Protein AF-A0A535LFY9-F1 (afdb_monomer)

Foldseek 3Di:
DLVPDDLDPVCLLVVLVVCCVVQLERDPVNLVVNCVVNVDDSVVSCVSLVVDPSHDHDHDDPPDDDPPPPPPPDDPVRVQDDDPDRPDDPPDD

Structure (mmCIF, N/CA/C/O backbone):
data_AF-A0A535LFY9-F1
#
_entry.id   AF-A0A535LFY9-F1
#
loop_
_atom_site.group_PDB
_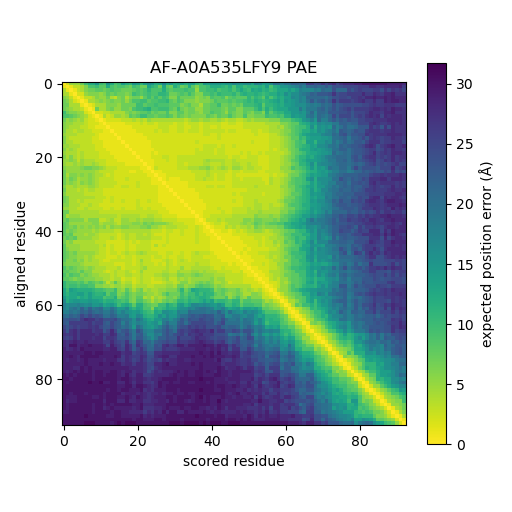atom_site.id
_atom_site.type_symbol
_atom_site.label_atom_id
_atom_site.label_alt_id
_atom_site.label_comp_id
_atom_site.label_asym_id
_atom_site.label_entity_id
_atom_site.label_seq_id
_atom_site.pdbx_PDB_ins_code
_atom_site.Cartn_x
_atom_site.Cartn_y
_atom_site.Cartn_z
_atom_site.occupancy
_atom_site.B_iso_or_equiv
_atom_site.auth_seq_id
_atom_site.auth_comp_id
_atom_site.auth_asym_id
_atom_site.auth_atom_id
_atom_site.pdbx_PDB_model_num
ATOM 1 N N . MET A 1 1 ? -9.169 -13.393 2.711 1.00 60.56 1 MET A N 1
ATOM 2 C CA . MET A 1 1 ? -7.895 -12.920 3.302 1.00 60.56 1 MET A CA 1
ATOM 3 C C . MET A 1 1 ? -8.082 -11.647 4.118 1.00 60.56 1 MET A C 1
ATOM 5 O O . MET A 1 1 ? -7.693 -11.653 5.265 1.00 60.56 1 MET A O 1
ATOM 9 N N . LEU A 1 2 ? -8.695 -10.575 3.604 1.00 63.88 2 LEU A N 1
ATOM 10 C CA . LEU A 1 2 ? -8.915 -9.353 4.405 1.00 63.88 2 LEU A CA 1
ATOM 11 C C . LEU A 1 2 ? -9.851 -9.551 5.616 1.00 63.88 2 LEU A C 1
ATOM 13 O O . LEU A 1 2 ? -9.678 -8.893 6.631 1.00 63.88 2 LEU A O 1
ATOM 17 N N . GLU A 1 3 ? -10.798 -10.485 5.523 1.00 69.25 3 GLU A N 1
ATOM 18 C CA . GLU A 1 3 ? -11.774 -10.803 6.582 1.00 69.25 3 GLU A CA 1
ATOM 19 C C . GLU A 1 3 ? -11.183 -11.615 7.745 1.00 69.25 3 GLU A C 1
ATOM 21 O O . GLU A 1 3 ? -11.768 -11.667 8.819 1.00 69.25 3 GLU A O 1
ATOM 26 N N . THR A 1 4 ? -10.020 -12.244 7.546 1.00 75.31 4 THR A N 1
ATOM 27 C CA . THR A 1 4 ? -9.331 -13.036 8.579 1.00 75.31 4 THR A CA 1
ATOM 28 C C . THR A 1 4 ? -8.310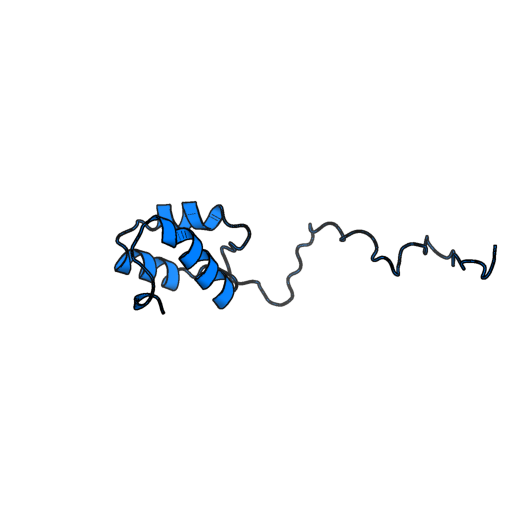 -12.216 9.367 1.00 75.31 4 THR A C 1
ATOM 30 O O . THR A 1 4 ? -7.658 -12.756 10.254 1.00 75.31 4 THR A O 1
ATOM 33 N N . TRP A 1 5 ? -8.129 -10.936 9.030 1.00 73.62 5 TRP A N 1
ATOM 34 C CA . TRP A 1 5 ? -7.195 -10.046 9.715 1.00 73.62 5 TRP A CA 1
ATOM 35 C C . TRP A 1 5 ? -7.900 -9.243 10.805 1.00 73.62 5 TRP A C 1
ATOM 37 O O . TRP A 1 5 ? -8.986 -8.695 10.591 1.00 73.62 5 TRP A O 1
ATOM 47 N N . SER A 1 6 ? -7.236 -9.147 11.958 1.00 74.94 6 SER A N 1
ATOM 48 C CA . SER A 1 6 ? -7.648 -8.298 13.078 1.00 74.94 6 SER A CA 1
ATOM 49 C C . SER A 1 6 ? -7.852 -6.858 12.612 1.00 74.94 6 SER A C 1
ATOM 51 O O . SER A 1 6 ? -7.081 -6.359 11.789 1.00 74.94 6 SER A O 1
ATOM 53 N N . GLN A 1 7 ? -8.905 -6.214 13.122 1.00 76.69 7 GLN A N 1
ATOM 54 C CA . GLN A 1 7 ? -9.292 -4.836 12.803 1.00 76.69 7 GLN A CA 1
ATOM 55 C C . GLN A 1 7 ? -8.558 -3.793 13.657 1.00 76.69 7 GLN A C 1
ATOM 57 O O . GLN A 1 7 ? -8.762 -2.598 13.461 1.00 76.69 7 GLN A O 1
ATOM 62 N N . GLU A 1 8 ? -7.686 -4.221 14.571 1.00 77.00 8 GLU A N 1
ATOM 63 C CA . GLU A 1 8 ? -6.911 -3.308 15.405 1.00 77.00 8 GLU A CA 1
ATOM 64 C C . GLU A 1 8 ? -5.999 -2.406 14.562 1.00 77.00 8 GLU A C 1
ATOM 66 O O . GLU A 1 8 ? -5.446 -2.814 13.535 1.00 77.00 8 GLU A O 1
ATOM 71 N N . ALA A 1 9 ? -5.840 -1.154 14.999 1.00 72.25 9 ALA A N 1
ATOM 72 C CA . ALA A 1 9 ? -5.059 -0.150 14.277 1.00 72.25 9 ALA A CA 1
ATOM 73 C C . ALA A 1 9 ? -3.574 -0.540 14.149 1.00 72.25 9 ALA A C 1
ATOM 75 O O . ALA A 1 9 ? -2.948 -0.250 13.129 1.00 72.25 9 ALA A O 1
ATOM 76 N N . GLY A 1 10 ? -3.028 -1.240 15.151 1.00 81.00 10 GLY A N 1
ATOM 77 C CA . GLY A 1 10 ? -1.639 -1.709 15.160 1.00 81.00 10 GLY A CA 1
ATOM 78 C C . GLY A 1 10 ? -1.320 -2.755 14.088 1.00 81.00 10 GLY A C 1
ATOM 79 O O . GLY A 1 10 ? -0.165 -2.879 13.690 1.00 81.00 10 GLY A O 1
ATOM 80 N N . ASP A 1 11 ? -2.335 -3.443 13.558 1.00 85.56 11 ASP A N 1
ATOM 81 C CA . ASP A 1 11 ? -2.161 -4.500 12.556 1.00 85.56 11 ASP A CA 1
ATOM 82 C C . ASP A 1 11 ? -2.181 -3.978 11.113 1.00 85.56 11 ASP A C 1
ATOM 84 O O . ASP A 1 11 ? -1.911 -4.725 10.169 1.00 85.56 11 ASP A O 1
ATOM 88 N N . LEU A 1 12 ? -2.498 -2.694 10.909 1.00 86.00 12 LEU A N 1
ATOM 89 C CA . LEU A 1 12 ? -2.583 -2.097 9.578 1.00 86.00 12 LEU A CA 1
ATOM 90 C C . LEU A 1 12 ? -1.239 -2.124 8.819 1.00 86.00 12 LEU A C 1
ATOM 92 O O . LEU A 1 12 ? -1.253 -2.551 7.663 1.00 86.00 12 LEU A O 1
ATOM 96 N N . PRO A 1 13 ? -0.082 -1.757 9.411 1.00 88.06 13 PRO A N 1
ATOM 97 C CA . PRO A 1 13 ? 1.204 -1.856 8.718 1.00 88.06 13 PRO A CA 1
ATOM 98 C C . PRO A 1 13 ? 1.523 -3.291 8.281 1.00 88.06 13 PRO A C 1
ATOM 100 O O . PRO A 1 13 ? 1.922 -3.513 7.140 1.00 88.06 13 PRO A O 1
ATOM 103 N N . ALA A 1 14 ? 1.268 -4.274 9.150 1.00 89.44 14 ALA A N 1
ATOM 104 C CA . ALA A 1 14 ? 1.506 -5.685 8.853 1.00 89.44 14 ALA A CA 1
ATOM 105 C C . ALA A 1 14 ? 0.584 -6.208 7.738 1.00 89.44 14 ALA A C 1
ATOM 107 O O . ALA A 1 14 ? 1.028 -6.959 6.868 1.00 89.44 14 ALA A O 1
ATOM 108 N N . LEU A 1 15 ? -0.683 -5.776 7.714 1.00 89.19 15 LEU A N 1
ATOM 109 C CA . LEU A 1 15 ? -1.604 -6.094 6.622 1.00 89.19 15 LEU A CA 1
ATOM 110 C C . LEU A 1 15 ? -1.108 -5.506 5.296 1.00 89.19 15 LEU A C 1
ATOM 112 O O . LEU A 1 15 ? -1.144 -6.187 4.271 1.00 89.19 15 LEU A O 1
ATOM 116 N N . LEU A 1 16 ? -0.672 -4.245 5.302 1.00 89.06 16 LEU A N 1
ATOM 117 C CA . LEU A 1 16 ? -0.172 -3.580 4.100 1.00 89.06 16 LEU A CA 1
ATOM 118 C C . LEU A 1 16 ? 1.086 -4.274 3.576 1.00 89.06 16 LEU A C 1
ATOM 120 O O . LEU A 1 16 ? 1.167 -4.537 2.377 1.00 89.06 16 LEU A O 1
ATOM 124 N N . ASP A 1 17 ? 2.008 -4.650 4.461 1.00 89.38 17 ASP A N 1
ATOM 125 C CA . ASP A 1 17 ? 3.184 -5.442 4.099 1.00 89.38 17 ASP A CA 1
ATOM 126 C C . ASP A 1 17 ? 2.797 -6.791 3.487 1.00 89.38 17 ASP A C 1
ATOM 128 O O . ASP A 1 17 ? 3.324 -7.148 2.436 1.00 89.38 17 ASP A O 1
ATOM 132 N N . ALA A 1 18 ? 1.827 -7.505 4.065 1.00 89.81 18 ALA A N 1
ATOM 133 C CA . ALA A 1 18 ? 1.350 -8.774 3.518 1.00 89.81 18 ALA A CA 1
ATOM 134 C C . ALA A 1 18 ? 0.710 -8.614 2.125 1.00 89.81 18 ALA A C 1
ATOM 136 O O . ALA A 1 18 ? 0.912 -9.447 1.241 1.00 89.81 18 ALA A O 1
ATOM 137 N N . VAL A 1 19 ? -0.043 -7.533 1.894 1.00 89.19 19 VAL A N 1
ATOM 138 C CA . VAL A 1 19 ? -0.598 -7.217 0.568 1.00 89.19 19 VAL A CA 1
ATOM 139 C C . VAL A 1 19 ? 0.527 -6.926 -0.428 1.00 89.19 19 VAL A C 1
ATOM 141 O O . VAL A 1 19 ? 0.501 -7.437 -1.548 1.00 89.19 19 VAL A O 1
ATOM 144 N N . MET A 1 20 ? 1.535 -6.154 -0.028 1.00 89.31 20 MET A N 1
ATOM 145 C CA . MET A 1 20 ? 2.681 -5.837 -0.881 1.00 89.31 20 MET A CA 1
ATOM 146 C C . MET A 1 20 ? 3.569 -7.054 -1.156 1.00 89.31 20 MET A C 1
ATOM 148 O O . MET A 1 20 ? 4.119 -7.145 -2.250 1.00 89.31 20 MET A O 1
ATOM 152 N N . ASP A 1 21 ? 3.656 -8.017 -0.238 1.00 89.06 21 ASP A N 1
ATOM 153 C CA . ASP A 1 21 ? 4.350 -9.289 -0.466 1.00 89.06 21 ASP A CA 1
ATOM 154 C C . ASP A 1 21 ? 3.629 -10.151 -1.521 1.00 89.06 21 ASP A C 1
ATOM 156 O O . ASP A 1 21 ? 4.282 -10.812 -2.326 1.00 89.06 21 ASP A O 1
ATOM 160 N N . ILE A 1 22 ? 2.291 -10.110 -1.572 1.00 88.56 22 ILE A N 1
ATOM 161 C CA . ILE A 1 22 ? 1.493 -10.862 -2.558 1.00 88.56 22 ILE A CA 1
ATOM 162 C C . ILE A 1 22 ? 1.571 -10.229 -3.946 1.00 88.56 22 ILE A C 1
ATOM 164 O O . ILE A 1 22 ? 1.784 -10.921 -4.941 1.00 88.56 22 ILE A O 1
ATOM 168 N N . TYR A 1 23 ? 1.348 -8.918 -4.029 1.00 85.69 23 TYR A N 1
ATOM 169 C CA . TYR A 1 23 ? 1.230 -8.232 -5.317 1.00 85.69 23 TYR A CA 1
ATOM 170 C C . TYR A 1 23 ? 2.565 -7.670 -5.819 1.00 85.69 23 TYR A C 1
ATOM 172 O O . TYR A 1 23 ? 2.685 -7.341 -6.996 1.00 85.69 23 TYR A O 1
ATOM 180 N N . GLY A 1 24 ? 3.571 -7.541 -4.952 1.00 86.06 24 GLY A N 1
ATOM 181 C CA . GLY A 1 24 ? 4.845 -6.876 -5.240 1.00 86.06 24 GLY A CA 1
ATOM 182 C C . GLY A 1 24 ? 4.770 -5.342 -5.263 1.00 86.06 24 GLY A C 1
ATOM 183 O O . GLY A 1 24 ? 5.777 -4.693 -5.549 1.00 86.06 24 GLY A O 1
ATOM 184 N N . TYR A 1 25 ? 3.588 -4.774 -5.008 1.00 89.19 25 TYR A N 1
ATOM 185 C CA . TYR A 1 25 ? 3.259 -3.346 -4.919 1.00 89.19 25 TYR A CA 1
ATOM 186 C C . TYR A 1 25 ? 1.938 -3.190 -4.141 1.00 89.19 25 TYR A C 1
ATOM 188 O O . TYR A 1 25 ? 1.342 -4.200 -3.766 1.00 89.19 25 TYR A O 1
ATOM 196 N N . LEU A 1 26 ? 1.457 -1.963 -3.903 1.00 89.31 26 LEU A N 1
ATOM 197 C CA . LEU A 1 26 ? 0.134 -1.729 -3.302 1.00 89.31 26 LEU A CA 1
ATOM 198 C C . LEU A 1 26 ? -0.902 -1.341 -4.379 1.00 89.31 26 LEU A C 1
ATOM 200 O O . LEU A 1 26 ? -0.907 -0.192 -4.827 1.00 89.31 26 LEU A O 1
ATOM 204 N N . PRO A 1 27 ? -1.809 -2.245 -4.801 1.00 88.31 27 PRO A N 1
ATOM 205 C CA . PRO A 1 27 ? -2.818 -1.919 -5.803 1.00 88.31 27 PRO A CA 1
ATOM 206 C C . PRO A 1 27 ? -3.892 -0.978 -5.252 1.00 88.31 27 PRO A C 1
ATOM 208 O O . PRO A 1 27 ? -4.443 -1.211 -4.175 1.00 88.31 27 PRO A O 1
ATOM 211 N N . LEU A 1 28 ? -4.299 0.021 -6.043 1.00 88.62 28 LEU A N 1
ATOM 212 C CA . LEU A 1 28 ? -5.402 0.921 -5.682 1.00 88.62 28 LEU A CA 1
ATOM 213 C C . LEU A 1 28 ? -6.721 0.183 -5.355 1.00 88.62 28 LEU A C 1
ATOM 215 O O . LEU A 1 28 ? -7.376 0.569 -4.386 1.00 88.62 28 LEU A O 1
ATOM 219 N N . PRO A 1 29 ? -7.133 -0.880 -6.083 1.00 89.69 29 PRO A N 1
ATOM 220 C CA . PRO A 1 29 ? -8.322 -1.652 -5.712 1.00 89.69 29 PRO A CA 1
ATOM 221 C C . PRO A 1 29 ? -8.202 -2.310 -4.331 1.00 89.69 29 PRO A C 1
ATOM 223 O O . PRO A 1 29 ? -9.174 -2.334 -3.579 1.00 89.69 29 PRO A O 1
ATOM 226 N N . ALA A 1 30 ? -7.008 -2.798 -3.976 1.00 88.50 30 ALA A N 1
ATOM 227 C CA . ALA A 1 30 ? -6.751 -3.398 -2.671 1.00 88.50 30 ALA A CA 1
ATOM 228 C C . ALA A 1 30 ? -6.799 -2.337 -1.563 1.00 88.50 30 ALA A C 1
ATOM 230 O O . ALA A 1 30 ? -7.492 -2.534 -0.568 1.00 88.50 30 ALA A O 1
ATOM 231 N N . ALA A 1 31 ? -6.165 -1.178 -1.774 1.00 88.56 31 ALA A N 1
ATOM 232 C CA . ALA A 1 31 ? -6.231 -0.049 -0.848 1.00 88.56 31 ALA A CA 1
ATOM 233 C C . ALA A 1 31 ? -7.682 0.397 -0.597 1.00 88.56 31 ALA A C 1
ATOM 235 O O . ALA A 1 31 ? -8.105 0.495 0.551 1.00 88.56 31 ALA A O 1
ATOM 236 N N . LYS A 1 32 ? -8.491 0.561 -1.654 1.00 90.06 32 LYS A N 1
ATOM 237 C CA . LYS A 1 32 ? -9.922 0.897 -1.529 1.00 90.06 32 LYS A CA 1
ATOM 238 C C . LYS A 1 32 ? -10.701 -0.141 -0.724 1.00 90.06 32 LYS A C 1
ATOM 240 O O . LYS A 1 32 ? -11.580 0.221 0.053 1.00 90.06 32 LYS A O 1
ATOM 245 N N . ARG A 1 33 ? -10.391 -1.430 -0.889 1.00 88.94 33 ARG A N 1
ATOM 246 C CA . ARG A 1 33 ? -11.049 -2.489 -0.118 1.00 88.94 33 ARG A CA 1
ATOM 247 C C . ARG A 1 33 ? -10.665 -2.438 1.363 1.00 88.94 33 ARG A C 1
ATOM 249 O O . ARG A 1 33 ? -11.526 -2.666 2.204 1.00 88.94 33 ARG A O 1
ATOM 256 N N . ILE A 1 34 ? -9.415 -2.100 1.679 1.00 87.94 34 ILE A N 1
ATOM 257 C CA . ILE A 1 34 ? -8.955 -1.907 3.063 1.00 87.94 34 ILE A CA 1
ATOM 258 C C . ILE A 1 34 ? -9.672 -0.714 3.706 1.00 87.94 34 ILE A C 1
ATOM 260 O O . ILE A 1 34 ? -10.176 -0.865 4.814 1.00 87.94 34 ILE A O 1
ATOM 264 N N . VAL A 1 35 ? -9.808 0.414 2.993 1.00 90.12 35 VAL A N 1
ATOM 265 C CA . VAL A 1 35 ? -10.600 1.579 3.445 1.00 90.12 35 VAL A CA 1
ATOM 266 C C . VAL A 1 35 ? -12.028 1.168 3.800 1.00 90.12 35 VAL A C 1
ATOM 268 O O . VAL A 1 35 ? -12.507 1.468 4.886 1.00 90.12 35 VAL A O 1
ATOM 271 N N . GLN A 1 36 ? -12.699 0.430 2.909 1.00 87.94 36 GLN A N 1
ATOM 272 C CA . GLN A 1 36 ? -14.088 0.007 3.118 1.00 87.94 36 GLN A CA 1
ATOM 273 C C . GLN A 1 36 ? -14.275 -0.901 4.335 1.00 87.94 36 GLN A C 1
ATOM 275 O O . GLN A 1 36 ? -15.313 -0.834 4.983 1.00 87.94 36 GLN A O 1
ATOM 280 N N . ILE A 1 37 ? -13.310 -1.781 4.608 1.00 86.12 37 ILE A N 1
ATOM 281 C CA . ILE A 1 37 ? -13.419 -2.764 5.693 1.00 86.12 37 ILE A CA 1
ATOM 282 C C . ILE A 1 37 ? -13.024 -2.139 7.032 1.00 86.12 37 ILE A C 1
ATOM 284 O O . ILE A 1 37 ? -13.691 -2.385 8.030 1.00 86.12 37 ILE A O 1
ATOM 288 N N . ARG A 1 38 ? -11.955 -1.335 7.052 1.00 82.62 38 ARG A N 1
ATOM 289 C CA . ARG A 1 38 ? -11.384 -0.794 8.292 1.00 82.62 38 ARG A CA 1
ATOM 290 C C . ARG A 1 38 ? -11.904 0.589 8.677 1.00 82.62 38 ARG A C 1
ATOM 292 O O . ARG A 1 38 ? -11.666 1.020 9.797 1.00 82.62 38 ARG A O 1
ATOM 299 N N . GLY A 1 39 ? -12.555 1.301 7.757 1.00 83.75 39 GLY A N 1
ATOM 300 C CA . GLY A 1 39 ? -12.993 2.682 7.982 1.00 83.75 39 GLY A CA 1
ATOM 301 C C . GLY A 1 39 ? -11.837 3.680 8.116 1.00 83.75 39 GLY A C 1
ATOM 302 O O . GLY A 1 39 ? -11.992 4.696 8.781 1.00 83.75 39 GLY A O 1
ATOM 303 N N . VAL A 1 40 ? -10.679 3.377 7.522 1.00 84.94 40 VAL A N 1
ATOM 304 C CA . VAL A 1 40 ? -9.481 4.235 7.539 1.00 84.94 40 VAL A CA 1
ATOM 305 C C . VAL A 1 40 ? -9.403 5.014 6.234 1.00 84.94 40 VAL A C 1
ATOM 307 O O . VAL A 1 40 ? -9.696 4.450 5.181 1.00 84.94 40 VAL A O 1
ATOM 310 N N . ASP A 1 41 ? -8.976 6.273 6.277 1.00 89.31 41 ASP A N 1
ATOM 311 C CA . ASP A 1 41 ? -8.875 7.095 5.077 1.00 89.31 41 ASP A CA 1
ATOM 312 C C . ASP A 1 41 ? -7.774 6.614 4.126 1.00 89.31 41 ASP A C 1
ATOM 314 O O . ASP A 1 41 ? -6.735 6.069 4.510 1.00 89.31 41 ASP A O 1
ATOM 318 N N . LEU A 1 42 ? -7.991 6.855 2.831 1.00 88.25 42 LEU A N 1
ATOM 319 C CA . LEU A 1 42 ? -7.038 6.467 1.791 1.00 88.25 42 LEU A CA 1
ATOM 320 C C . LEU A 1 42 ? -5.671 7.146 2.003 1.00 88.25 42 LEU A C 1
ATOM 322 O O . LEU A 1 42 ? -4.633 6.530 1.764 1.00 88.25 42 LEU A O 1
ATOM 326 N N . SER A 1 43 ? -5.678 8.398 2.474 1.00 88.50 43 SER A N 1
ATOM 327 C CA . SER A 1 43 ? -4.472 9.170 2.791 1.00 88.50 43 SER A CA 1
ATOM 328 C C . SER A 1 43 ? -3.641 8.514 3.889 1.00 88.50 43 SER A C 1
ATOM 330 O O . SER A 1 43 ? -2.424 8.431 3.746 1.00 88.50 43 SER A O 1
ATOM 332 N N . ASP A 1 44 ? -4.281 7.981 4.930 1.00 88.00 44 ASP A N 1
ATOM 333 C CA . ASP A 1 44 ? -3.590 7.307 6.031 1.00 88.00 44 ASP A CA 1
ATOM 334 C C . ASP A 1 44 ? -2.976 5.988 5.565 1.00 88.00 44 ASP A C 1
ATOM 336 O O . ASP A 1 44 ? -1.829 5.685 5.890 1.00 88.00 44 ASP A O 1
ATOM 340 N N . ILE A 1 45 ? -3.693 5.233 4.724 1.00 89.69 45 ILE A N 1
ATOM 341 C CA . ILE A 1 45 ? -3.159 4.007 4.120 1.00 89.69 45 ILE A CA 1
ATOM 342 C C . ILE A 1 45 ? -1.886 4.301 3.327 1.00 89.69 45 ILE A C 1
ATOM 344 O O . ILE A 1 45 ? -0.886 3.608 3.506 1.00 89.69 45 ILE A O 1
ATOM 348 N N . PHE A 1 46 ? -1.898 5.316 2.460 1.00 88.06 46 PHE A N 1
ATOM 349 C CA . PHE A 1 46 ? -0.707 5.680 1.691 1.00 88.06 46 PHE A CA 1
ATOM 350 C C . PHE A 1 46 ? 0.383 6.312 2.566 1.00 88.06 46 PHE A C 1
ATOM 352 O O . PHE A 1 46 ? 1.564 6.057 2.331 1.00 88.06 46 PHE A O 1
ATOM 359 N N . GLY A 1 47 ? 0.019 7.063 3.606 1.00 88.56 47 GLY A N 1
ATOM 360 C CA . GLY A 1 47 ? 0.964 7.606 4.581 1.00 88.56 47 GLY A CA 1
ATOM 361 C C . GLY A 1 47 ? 1.725 6.506 5.320 1.00 88.56 47 GLY A C 1
ATOM 362 O O . GLY A 1 47 ? 2.943 6.571 5.428 1.00 88.56 47 GLY A O 1
ATOM 363 N N . ILE A 1 48 ? 1.033 5.448 5.746 1.00 87.50 48 ILE A N 1
ATOM 364 C CA . ILE A 1 48 ? 1.644 4.296 6.422 1.00 87.50 48 ILE A CA 1
ATOM 365 C C . ILE A 1 48 ? 2.417 3.433 5.426 1.00 87.50 48 ILE A C 1
ATOM 367 O O . ILE A 1 48 ? 3.558 3.054 5.684 1.00 87.50 48 ILE A O 1
ATOM 371 N N . ALA A 1 49 ? 1.824 3.135 4.268 1.00 87.31 49 ALA A N 1
ATOM 372 C CA . ALA A 1 49 ? 2.454 2.280 3.271 1.00 87.31 49 ALA A CA 1
ATOM 373 C C . ALA A 1 49 ? 3.777 2.876 2.775 1.00 87.31 49 ALA A C 1
ATOM 375 O O . ALA A 1 49 ? 4.761 2.154 2.685 1.00 87.31 49 ALA A O 1
ATOM 376 N N . THR A 1 50 ? 3.843 4.187 2.523 1.00 87.12 50 THR A N 1
ATOM 377 C CA . THR A 1 50 ? 5.070 4.848 2.036 1.00 87.12 50 THR A CA 1
ATOM 378 C C . THR A 1 50 ? 6.231 4.817 3.036 1.00 87.12 50 THR A C 1
ATOM 380 O O . THR A 1 50 ? 7.379 4.956 2.616 1.00 87.12 50 THR A O 1
ATOM 383 N N . MET A 1 51 ? 5.969 4.580 4.327 1.00 86.88 51 MET A N 1
ATOM 384 C CA . MET A 1 51 ? 7.014 4.356 5.332 1.00 86.88 51 MET A CA 1
ATOM 385 C C . MET A 1 51 ? 7.609 2.941 5.274 1.00 86.88 51 MET A C 1
ATOM 387 O O . MET A 1 51 ? 8.703 2.719 5.794 1.00 86.88 51 MET A O 1
ATOM 391 N N . SER A 1 52 ? 6.926 1.978 4.643 1.00 84.25 52 SER A N 1
ATOM 392 C CA . SER A 1 52 ? 7.441 0.617 4.478 1.00 84.25 52 SER A CA 1
ATOM 393 C C . SER A 1 52 ? 8.480 0.558 3.350 1.00 84.25 52 SER A C 1
ATOM 395 O O . SER A 1 52 ? 8.216 1.018 2.236 1.00 84.25 52 SER A O 1
ATOM 397 N N . PRO A 1 53 ? 9.640 -0.097 3.559 1.00 82.62 53 PRO A N 1
ATOM 398 C CA . PRO A 1 53 ? 10.639 -0.291 2.506 1.00 82.62 53 PRO A CA 1
ATOM 399 C C . PRO A 1 53 ? 10.142 -1.197 1.368 1.00 82.62 53 PRO A C 1
ATOM 401 O O . PRO A 1 53 ? 10.769 -1.264 0.309 1.00 82.62 53 PRO A O 1
ATOM 404 N N . LYS A 1 54 ? 9.031 -1.915 1.578 1.00 82.31 54 LYS A N 1
ATOM 405 C CA . LYS A 1 54 ? 8.405 -2.788 0.578 1.00 82.31 54 LYS A CA 1
ATOM 406 C C . LYS A 1 54 ? 7.474 -2.035 -0.368 1.00 82.31 54 LYS A C 1
ATOM 408 O O . LYS A 1 54 ? 7.064 -2.594 -1.387 1.00 82.31 54 LYS A O 1
ATOM 413 N N . PHE A 1 55 ? 7.143 -0.785 -0.054 1.00 85.31 55 PHE A N 1
ATOM 414 C CA . PHE A 1 55 ? 6.185 -0.028 -0.836 1.00 85.31 55 PHE A CA 1
ATOM 415 C C . PHE A 1 55 ? 6.687 0.299 -2.232 1.00 85.31 55 PHE A C 1
ATOM 417 O O . PHE A 1 55 ? 7.772 0.842 -2.439 1.00 85.31 55 PHE A O 1
ATOM 424 N N . LYS A 1 56 ? 5.831 -0.016 -3.205 1.00 81.62 56 LYS A N 1
ATOM 425 C CA . LYS A 1 56 ? 5.975 0.392 -4.597 1.00 81.62 56 LYS A CA 1
ATOM 426 C C . LYS A 1 56 ? 4.634 0.965 -5.062 1.00 81.62 56 LYS A C 1
ATOM 428 O O . LYS A 1 56 ? 3.612 0.296 -4.896 1.00 81.62 56 LYS A O 1
ATOM 433 N N . PRO A 1 57 ? 4.615 2.179 -5.638 1.00 70.94 57 PRO A N 1
ATOM 434 C CA . PRO A 1 57 ? 3.377 2.839 -6.056 1.00 70.94 57 PRO A CA 1
ATOM 435 C C . PRO A 1 57 ? 2.770 2.230 -7.326 1.00 70.94 57 PRO A C 1
ATOM 437 O O . PRO A 1 57 ? 1.583 2.390 -7.592 1.00 70.94 57 PRO A O 1
ATOM 440 N N . ALA A 1 58 ? 3.580 1.528 -8.114 1.00 74.50 58 ALA A N 1
ATOM 441 C CA . ALA A 1 58 ? 3.186 0.894 -9.359 1.00 74.50 58 ALA A CA 1
ATOM 442 C C . ALA A 1 58 ? 3.785 -0.518 -9.425 1.00 74.50 58 ALA A C 1
ATOM 444 O O . ALA A 1 58 ? 4.804 -0.779 -8.769 1.00 74.50 58 ALA A O 1
ATOM 445 N N . PRO A 1 59 ? 3.183 -1.431 -10.207 1.00 77.00 59 PRO A N 1
ATOM 446 C CA . PRO A 1 59 ? 3.776 -2.735 -10.453 1.00 77.00 59 PRO A CA 1
ATOM 447 C C . PRO A 1 59 ? 5.191 -2.574 -11.011 1.00 77.00 59 PRO A C 1
ATOM 449 O O . PRO A 1 59 ? 5.467 -1.673 -11.807 1.00 77.00 59 PRO A O 1
ATOM 452 N N . ALA A 1 60 ? 6.091 -3.468 -10.604 1.00 67.62 60 ALA A N 1
ATOM 453 C CA . ALA A 1 60 ? 7.409 -3.532 -11.211 1.00 67.62 60 ALA A CA 1
ATOM 454 C C . ALA A 1 60 ? 7.246 -3.896 -12.693 1.00 67.62 60 ALA A C 1
ATOM 456 O O . ALA A 1 60 ? 6.760 -4.978 -13.026 1.00 67.62 60 ALA A O 1
ATOM 457 N N . VAL A 1 61 ? 7.627 -2.980 -13.581 1.00 64.69 61 VAL A N 1
ATOM 458 C CA . VAL A 1 61 ? 7.633 -3.237 -15.021 1.00 64.69 61 VAL A CA 1
ATOM 459 C C . VAL A 1 61 ? 8.676 -4.323 -15.289 1.00 64.69 61 VAL A C 1
ATOM 461 O O . VAL A 1 61 ? 9.834 -4.186 -14.885 1.00 64.69 61 VAL A O 1
ATOM 464 N N . GLN A 1 62 ? 8.272 -5.424 -15.931 1.00 58.56 62 GLN A N 1
ATOM 465 C CA . GLN A 1 62 ? 9.211 -6.488 -16.290 1.00 58.56 62 GLN A CA 1
ATOM 466 C C . GLN A 1 62 ? 10.335 -5.890 -17.152 1.00 58.56 62 GLN A C 1
ATOM 468 O O . GLN A 1 62 ? 10.070 -5.137 -18.084 1.00 58.56 62 GLN A O 1
ATOM 473 N N . HIS A 1 63 ? 11.585 -6.224 -16.823 1.00 62.16 63 HIS A N 1
ATOM 474 C CA . HIS A 1 63 ? 12.810 -5.788 -17.515 1.00 62.16 63 HIS A CA 1
ATOM 475 C C . HIS A 1 63 ? 13.264 -4.328 -17.324 1.00 62.16 63 HIS A C 1
ATOM 477 O O . HIS A 1 63 ? 14.307 -3.968 -17.868 1.00 62.16 63 HIS A O 1
ATOM 483 N N . VAL A 1 64 ? 12.593 -3.510 -16.505 1.00 55.50 64 VAL A N 1
ATOM 484 C CA . VAL A 1 64 ? 13.098 -2.167 -16.162 1.00 55.50 64 VAL A CA 1
ATOM 485 C C . VAL A 1 64 ? 14.005 -2.258 -14.935 1.00 55.50 64 VAL A C 1
ATOM 487 O O . VAL A 1 64 ? 13.552 -2.504 -13.816 1.00 55.50 64 VAL A O 1
ATOM 490 N N . LYS A 1 65 ? 15.311 -2.079 -15.147 1.00 59.47 65 LYS A N 1
ATOM 491 C CA . LYS A 1 65 ? 16.294 -1.901 -14.071 1.00 59.47 65 LYS A CA 1
ATOM 492 C C . LYS A 1 65 ? 16.390 -0.408 -13.748 1.00 59.47 65 LYS A C 1
ATOM 494 O O . LYS A 1 65 ? 16.264 0.419 -14.641 1.00 59.47 65 LYS A O 1
ATOM 499 N N . ARG A 1 66 ? 16.583 -0.056 -12.473 1.00 57.12 66 ARG A N 1
ATOM 500 C CA . ARG A 1 66 ? 16.900 1.328 -12.090 1.00 57.12 66 ARG A CA 1
ATOM 501 C C . ARG A 1 66 ? 18.274 1.664 -12.665 1.00 57.12 66 ARG A C 1
ATOM 503 O O . ARG A 1 66 ? 19.248 1.055 -12.227 1.00 57.12 66 ARG A O 1
ATOM 510 N N . ASP A 1 67 ? 18.344 2.619 -13.585 1.00 60.12 67 ASP A N 1
ATOM 511 C CA . ASP A 1 67 ? 19.625 3.112 -14.111 1.00 60.12 67 ASP A CA 1
ATOM 512 C C . ASP A 1 67 ? 20.494 3.717 -12.996 1.00 60.12 67 ASP A C 1
ATOM 514 O O . ASP A 1 67 ? 21.709 3.548 -12.989 1.00 60.12 67 ASP A O 1
ATOM 518 N N . ASP A 1 68 ? 19.865 4.319 -11.981 1.00 56.50 68 ASP A N 1
ATOM 519 C CA . ASP A 1 68 ? 20.567 4.956 -10.858 1.00 56.50 68 ASP A CA 1
ATOM 520 C C . ASP A 1 68 ? 20.951 3.983 -9.740 1.00 56.50 68 ASP A C 1
ATOM 522 O O . ASP A 1 68 ? 21.379 4.416 -8.667 1.00 56.50 68 ASP A O 1
ATOM 526 N N . GLN A 1 69 ? 20.716 2.676 -9.903 1.00 57.03 69 GLN A N 1
ATOM 527 C CA . GLN A 1 69 ? 21.133 1.733 -8.877 1.00 57.03 69 GLN A CA 1
ATOM 528 C C . GLN A 1 69 ? 22.655 1.611 -8.960 1.00 57.03 69 GLN A C 1
ATOM 530 O O . GLN A 1 69 ? 23.150 1.051 -9.942 1.00 57.03 69 GLN A O 1
ATOM 535 N N . PRO A 1 70 ? 23.414 2.107 -7.958 1.00 56.09 70 PRO A N 1
ATOM 536 C CA . PRO A 1 70 ? 24.853 1.956 -7.998 1.00 56.09 70 PRO A CA 1
ATOM 537 C C . PRO A 1 70 ? 25.142 0.459 -8.098 1.00 56.09 7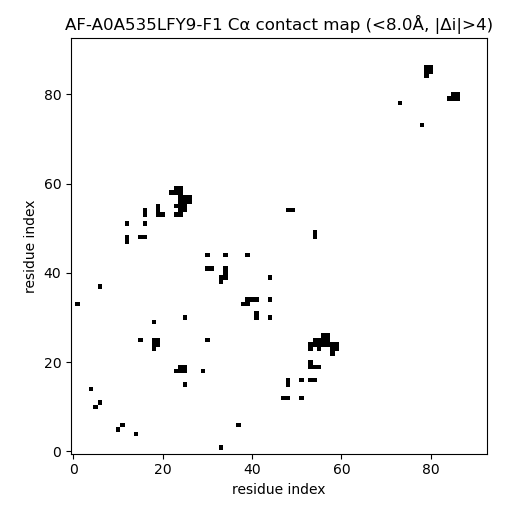0 PRO A C 1
ATOM 539 O O . PRO A 1 70 ? 24.482 -0.331 -7.401 1.00 56.09 70 PRO A O 1
ATOM 542 N N . PRO A 1 71 ? 26.074 0.044 -8.974 1.00 59.38 71 PRO A N 1
ATOM 543 C CA . PRO A 1 71 ? 26.467 -1.346 -9.047 1.00 59.38 71 PRO A CA 1
ATOM 544 C C . PRO A 1 71 ? 26.816 -1.778 -7.627 1.00 59.38 71 PRO A C 1
ATOM 546 O O . PRO A 1 71 ? 27.677 -1.181 -6.976 1.00 59.38 71 PRO A O 1
ATOM 549 N N . ARG A 1 72 ? 26.078 -2.773 -7.115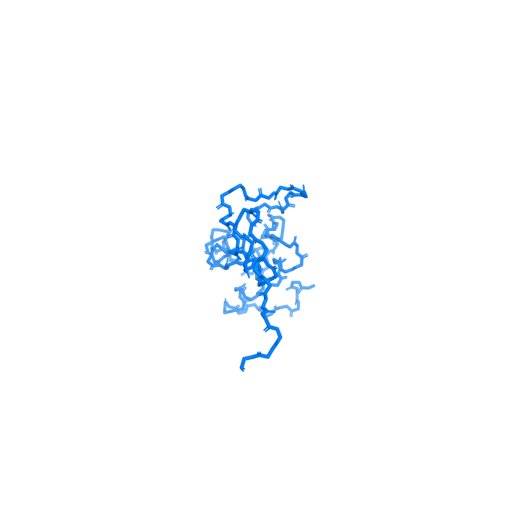 1.00 55.06 72 ARG A N 1
ATOM 550 C CA . ARG A 1 72 ? 26.430 -3.447 -5.866 1.00 55.06 72 ARG A CA 1
ATOM 551 C C . ARG A 1 72 ? 27.876 -3.874 -6.092 1.00 55.06 72 ARG A C 1
ATOM 553 O O . ARG A 1 72 ? 28.115 -4.596 -7.057 1.00 55.06 72 ARG A O 1
ATOM 560 N N . GLY A 1 73 ? 28.805 -3.275 -5.339 1.00 58.47 73 GLY A N 1
ATOM 561 C CA . GLY A 1 73 ? 30.233 -3.318 -5.657 1.00 58.47 73 GLY A CA 1
ATOM 562 C C . GLY A 1 73 ? 30.682 -4.729 -6.029 1.00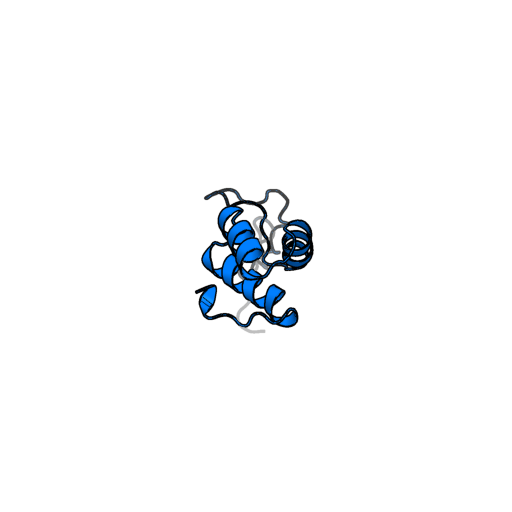 58.47 73 GLY A C 1
ATOM 563 O O . GLY A 1 73 ? 30.098 -5.684 -5.518 1.00 58.47 73 GLY A O 1
ATOM 564 N N . LEU A 1 74 ? 31.668 -4.816 -6.934 1.00 55.41 74 LEU A N 1
ATOM 565 C CA . LEU A 1 74 ? 32.178 -6.048 -7.556 1.00 55.41 74 LEU A CA 1
ATOM 566 C C . LEU A 1 74 ? 31.957 -7.264 -6.655 1.00 55.41 74 LEU A C 1
ATOM 568 O O . LEU A 1 74 ? 32.456 -7.309 -5.522 1.00 55.41 74 LEU A O 1
ATOM 572 N N . ALA A 1 75 ? 31.155 -8.207 -7.152 1.00 55.44 75 ALA A N 1
ATOM 573 C CA . ALA A 1 75 ? 30.903 -9.455 -6.461 1.00 55.44 75 ALA A CA 1
ATOM 574 C C . ALA A 1 75 ? 32.253 -10.115 -6.089 1.00 55.44 75 ALA A C 1
ATOM 576 O O . ALA A 1 75 ? 33.280 -9.837 -6.714 1.00 55.44 75 ALA A O 1
ATOM 577 N N . PRO A 1 76 ? 32.325 -10.916 -5.013 1.0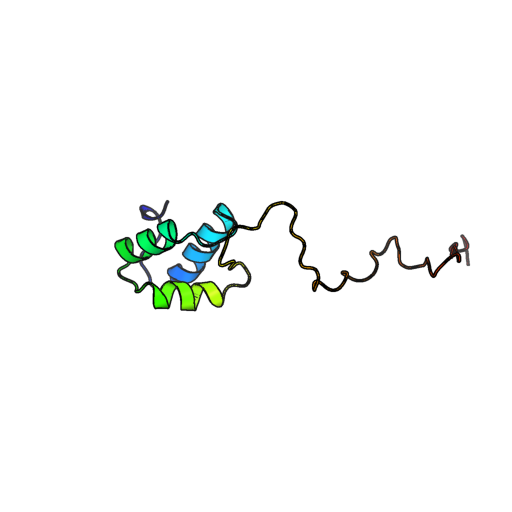0 56.72 76 PRO A N 1
ATOM 578 C CA . PRO A 1 76 ? 33.604 -11.416 -4.502 1.00 56.72 76 PRO A CA 1
ATOM 579 C C . PRO A 1 76 ? 34.453 -12.168 -5.543 1.00 56.72 76 PRO A C 1
ATOM 581 O O . PRO A 1 76 ? 35.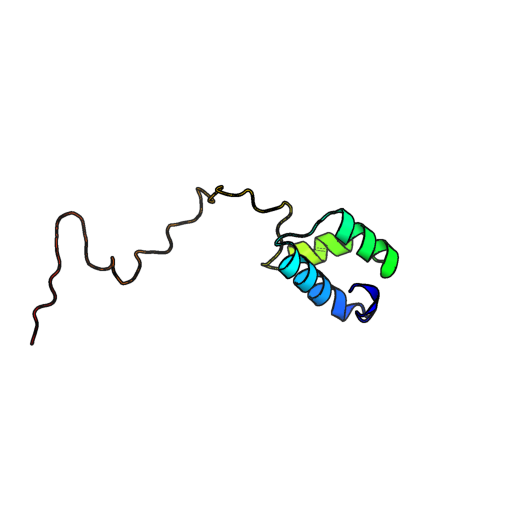673 -12.188 -5.429 1.00 56.72 76 PRO A O 1
ATOM 584 N N . ASP A 1 77 ? 33.811 -12.736 -6.562 1.00 59.00 77 ASP A N 1
ATOM 585 C CA . ASP A 1 77 ? 34.387 -13.398 -7.739 1.00 59.00 77 ASP A CA 1
ATOM 586 C C . ASP A 1 77 ? 35.066 -12.441 -8.737 1.00 59.00 77 ASP A C 1
ATOM 588 O O . ASP A 1 77 ? 35.926 -12.852 -9.510 1.00 59.00 77 ASP A O 1
A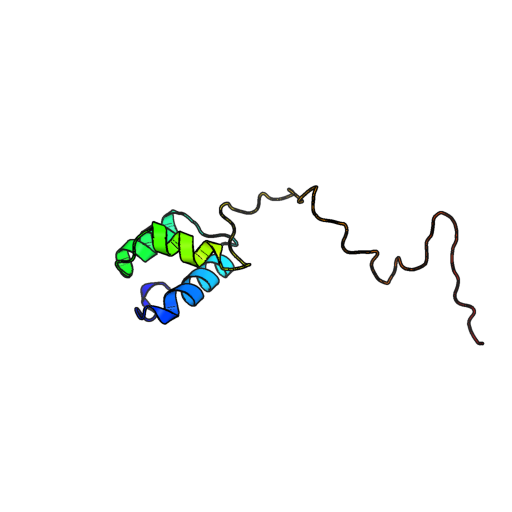TOM 592 N N . THR A 1 78 ? 34.721 -11.155 -8.700 1.00 55.41 78 THR A N 1
ATOM 593 C CA . THR A 1 78 ? 35.305 -10.088 -9.526 1.00 55.41 78 THR A CA 1
ATOM 594 C C . THR A 1 78 ? 36.253 -9.172 -8.739 1.00 55.41 78 THR A C 1
ATOM 596 O O . THR A 1 78 ? 36.920 -8.314 -9.326 1.00 55.41 78 THR A O 1
ATOM 599 N N . ARG A 1 79 ? 36.409 -9.387 -7.419 1.00 52.84 79 ARG A N 1
ATOM 600 C CA . ARG A 1 79 ? 37.480 -8.777 -6.607 1.00 52.84 79 ARG A CA 1
ATOM 601 C C . ARG A 1 79 ? 38.843 -9.346 -7.019 1.00 52.84 79 ARG A C 1
ATOM 603 O O . ARG A 1 79 ? 39.305 -10.341 -6.473 1.00 52.84 79 ARG A O 1
ATOM 610 N N . GLY A 1 80 ? 39.501 -8.679 -7.963 1.00 52.41 80 GLY A N 1
ATOM 611 C CA . GLY A 1 80 ? 40.860 -9.021 -8.401 1.00 52.41 80 GLY A CA 1
ATOM 612 C C . GLY A 1 80 ? 41.129 -8.790 -9.884 1.00 52.41 80 GLY A C 1
ATOM 613 O O . GLY A 1 80 ? 42.280 -8.875 -10.296 1.00 52.41 80 GLY A O 1
ATOM 614 N N . VAL A 1 81 ? 40.102 -8.472 -10.677 1.00 50.88 81 VAL A N 1
ATOM 615 C CA . VAL A 1 81 ? 40.265 -8.153 -12.099 1.00 50.88 81 VAL A CA 1
ATOM 616 C C . VAL A 1 81 ? 40.219 -6.639 -12.264 1.00 50.88 81 VAL A C 1
ATOM 618 O O . VAL A 1 81 ? 39.150 -6.036 -12.331 1.00 50.88 81 VAL A O 1
ATOM 621 N N . TRP A 1 82 ? 41.393 -6.010 -12.292 1.00 44.41 82 TRP A N 1
ATOM 622 C CA . TRP A 1 82 ? 41.527 -4.608 -12.686 1.00 44.41 82 TRP A CA 1
ATOM 623 C C . TRP A 1 82 ? 42.070 -4.573 -14.116 1.00 44.41 82 TRP A C 1
ATOM 625 O O . TRP A 1 82 ? 43.257 -4.798 -14.351 1.00 44.41 82 TRP A O 1
ATOM 635 N N . GLY A 1 83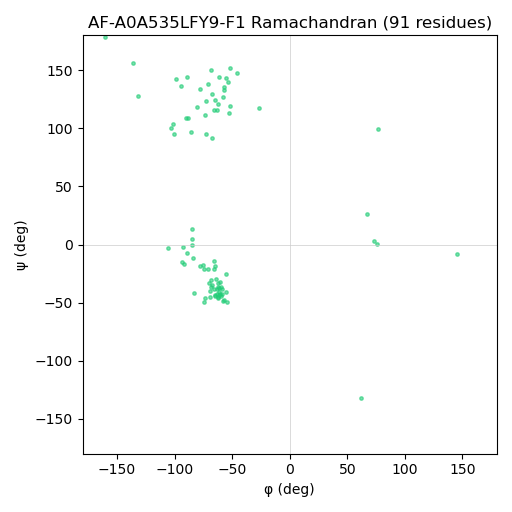 ? 41.185 -4.363 -15.094 1.00 57.81 83 GLY A N 1
ATOM 636 C CA . GLY A 1 83 ? 41.556 -4.436 -16.513 1.00 57.81 83 GLY A CA 1
ATOM 637 C C . GLY A 1 83 ? 42.055 -5.834 -16.909 1.00 57.81 83 GLY A C 1
ATOM 638 O O . GLY A 1 83 ? 41.437 -6.831 -16.553 1.00 57.81 83 GLY A O 1
ATOM 639 N N . ASN A 1 84 ? 43.185 -5.916 -17.617 1.00 53.75 84 ASN A N 1
ATOM 640 C CA . ASN A 1 84 ? 43.772 -7.182 -18.091 1.00 53.75 84 ASN A CA 1
ATOM 641 C C . ASN A 1 84 ? 44.660 -7.894 -17.046 1.00 53.75 84 ASN A C 1
ATOM 643 O O . ASN A 1 84 ? 45.434 -8.786 -17.393 1.00 53.75 84 ASN A O 1
ATOM 647 N N . ILE A 1 85 ? 44.608 -7.489 -15.775 1.00 55.03 85 ILE A N 1
ATOM 648 C CA . ILE A 1 85 ? 45.436 -8.079 -14.721 1.00 55.03 85 ILE A CA 1
ATOM 649 C C . ILE A 1 85 ? 44.676 -9.250 -14.096 1.00 55.03 85 ILE A C 1
ATOM 651 O O . ILE A 1 85 ? 43.704 -9.060 -13.366 1.00 55.03 85 ILE A O 1
ATOM 655 N N . HIS A 1 86 ? 45.142 -10.470 -14.364 1.00 57.78 86 HIS A N 1
ATOM 656 C CA . HIS A 1 86 ? 44.686 -11.675 -13.678 1.00 57.78 86 HIS A CA 1
ATOM 657 C C . HIS A 1 86 ? 45.502 -11.856 -12.397 1.00 57.78 86 HIS A C 1
ATOM 659 O O . HIS A 1 86 ? 46.620 -12.368 -12.426 1.00 57.78 86 HIS A O 1
ATOM 665 N N . HIS A 1 87 ? 44.962 -11.411 -11.261 1.00 49.69 87 HIS A N 1
ATOM 666 C CA . HIS A 1 87 ? 45.583 -11.661 -9.963 1.00 49.69 87 HIS A CA 1
ATOM 667 C C . HIS A 1 87 ? 45.391 -13.141 -9.592 1.00 49.69 87 HIS A C 1
ATOM 669 O O . HIS A 1 87 ? 44.346 -13.545 -9.084 1.00 49.69 87 HIS A O 1
ATOM 675 N N . VAL A 1 88 ? 46.389 -13.973 -9.889 1.00 61.59 88 VAL A N 1
ATOM 676 C CA . VAL A 1 88 ? 46.435 -15.366 -9.432 1.00 61.59 88 VAL A CA 1
ATOM 677 C C . VAL A 1 88 ? 46.947 -15.347 -7.993 1.00 61.59 88 VAL A C 1
ATOM 679 O O . VAL A 1 88 ? 48.061 -14.885 -7.747 1.00 61.59 88 VAL A O 1
ATOM 682 N N . ARG A 1 89 ? 46.153 -15.822 -7.022 1.00 56.47 89 ARG A N 1
ATOM 683 C CA . ARG A 1 89 ? 46.711 -16.127 -5.695 1.00 56.47 89 ARG A CA 1
ATOM 684 C C . ARG A 1 89 ? 47.749 -17.228 -5.888 1.00 56.47 89 ARG A C 1
ATOM 686 O O . ARG A 1 89 ? 47.397 -18.294 -6.387 1.00 56.47 89 ARG A O 1
ATOM 693 N N . GLN A 1 90 ? 49.002 -16.967 -5.519 1.00 56.03 90 GLN A N 1
ATOM 694 C CA . GLN A 1 90 ? 50.005 -18.025 -5.440 1.00 56.03 90 GLN A CA 1
ATOM 695 C C . GLN A 1 90 ? 49.497 -19.093 -4.460 1.00 56.03 90 GLN A C 1
ATOM 697 O O . GLN A 1 90 ? 49.081 -18.730 -3.354 1.00 56.03 90 GLN A O 1
ATOM 702 N N . PRO A 1 91 ? 49.449 -20.375 -4.860 1.00 51.62 91 PRO A N 1
ATOM 703 C CA . PRO A 1 91 ? 49.219 -21.440 -3.909 1.00 51.62 91 PRO A CA 1
ATOM 704 C C . PRO A 1 91 ? 50.509 -21.586 -3.096 1.00 51.62 91 PRO A C 1
ATOM 706 O O . PRO A 1 91 ? 51.579 -21.767 -3.670 1.00 51.62 91 PRO A O 1
ATOM 709 N N . ASP A 1 92 ? 50.358 -21.460 -1.782 1.00 54.09 92 ASP A N 1
ATOM 710 C CA . ASP A 1 92 ? 51.376 -21.613 -0.738 1.00 54.09 92 ASP A CA 1
ATOM 711 C C . ASP A 1 92 ? 52.363 -20.441 -0.566 1.00 54.09 92 ASP A C 1
ATOM 713 O O . ASP A 1 92 ? 53.369 -20.314 -1.264 1.00 54.09 92 ASP A O 1
ATOM 717 N N . ALA A 1 93 ? 52.073 -19.610 0.444 1.00 48.31 93 ALA A N 1
ATOM 718 C CA . ALA A 1 93 ? 53.023 -18.733 1.130 1.00 48.31 93 ALA A CA 1
ATOM 719 C C . ALA A 1 93 ? 53.039 -19.086 2.622 1.00 48.31 93 ALA A C 1
ATOM 721 O O . ALA A 1 93 ? 51.941 -19.384 3.153 1.00 48.31 93 ALA A O 1
#

pLDDT: mean 74.02, std 14.8, range [44.41, 90.12]

Nearest PDB structures (foldseek):
  7p5h-assembly1_C  TM=8.835E-01  e=2.293E-02  Thermotoga maritima MSB8
  8oh5-assembly1_A  TM=8.392E-01  e=1.806E-02  Sporomusa ovata DSM 2662
  6tg9-assembly1_G  TM=8.074E-01  e=3.363E-01  Rhodobacter capsulatus Y262
  7q5y-assembly1_E  TM=7.558E-01  e=2.215E-01  Aquifex aeolicus VF5
  7zm7-assembly1_H  TM=7.307E-01  e=3.790E-01  Thermochaetoides thermophila DSM 1495

Solvent-accessible surface area (backbone atoms only — not comparable to full-atom values): 6104 Å² total; per-residue (Å²): 115,81,85,80,50,76,84,54,79,84,45,48,65,60,51,51,52,53,48,20,69,72,67,58,11,59,54,68,72,58,52,53,51,48,25,72,75,68,73,46,56,71,67,57,53,51,58,55,42,68,71,41,93,69,57,28,90,54,71,78,60,85,92,69,73,70,84,84,57,72,75,76,69,70,52,82,90,50,68,56,60,65,82,93,42,79,70,72,79,75,85,83,130

Radius of gyration: 22.06 Å; Cα contacts (8 Å, |Δi|>4): 61; chains: 1; bounding box: 67×31×34 Å

Mean predicted aligned error: 14.01 Å

Sequence (93 aa):
MLETWSQEAGDLPALLDAVMDIYGYLPLPAAKRIVQIRGVDLSDIFGIATMSPKFKPAPAVQHVKRDDQPPRGLAPDTRGVWGNIHHVRQPDA

Secondary structure (DSSP, 8-state):
-GGGS---GGGHHHHHHHHHHHHSS--HHHHHHHHHHH---HHHHHHHHHHSTT--SS---TT---TTS------TTTTTEETTEE-PPPS--